Protein AF-A0A411PL36-F1 (afdb_monomer_lite)

Foldseek 3Di:
DDDPDFAWKEWAQDKDKDWDWDDDPNDTATFIFIWGDDPVGDGQDPGDQDPDVLLVVQLVQLVCCVVVQNADWGWDDRDQKIWIKGWDHADVVFATWIIIMIGGGGHHDDDDHIHHDHVVRSVVVSVSSVVND

Sequence (133 aa):
MSIVSIKSRSKIDQATFSFGSVEANTDTINGYSLYCAGSQSHYIDRFMPIKGDKLQRVIGNLETLEDTNFVGKVKFKCGFANVNFKFSGHFPEKGVQVKTYITGLLFYSSAVGHSYISKEQLEVLIAHLKDCV

Organism: NCBI:txid2520507

pLDDT: mean 72.11, std 16.27, range [32.91, 93.88]

Structure (mmCIF, N/CA/C/O backbone):
data_AF-A0A411PL36-F1
#
_entry.id   AF-A0A411PL36-F1
#
loop_
_atom_site.group_PDB
_atom_site.id
_atom_site.type_symbol
_atom_site.label_atom_id
_atom_site.label_alt_id
_atom_site.label_comp_id
_atom_site.label_asym_id
_atom_site.label_entity_id
_atom_site.label_seq_id
_atom_site.pdbx_PDB_ins_code
_atom_site.Cartn_x
_atom_site.Cartn_y
_atom_site.Cartn_z
_atom_site.occupancy
_atom_site.B_iso_or_equiv
_atom_site.auth_seq_id
_atom_site.auth_comp_id
_atom_site.auth_asym_id
_atom_site.auth_atom_id
_atom_site.pdbx_PDB_model_num
ATOM 1 N N . MET A 1 1 ? 33.163 13.736 16.764 1.00 37.25 1 MET A N 1
ATOM 2 C CA . MET A 1 1 ? 32.367 13.304 15.592 1.00 37.25 1 MET A CA 1
ATOM 3 C C . MET A 1 1 ? 30.962 13.001 16.075 1.00 37.25 1 MET A C 1
ATOM 5 O O . MET A 1 1 ? 30.840 12.227 17.015 1.00 37.25 1 MET A O 1
ATOM 9 N N . SER A 1 2 ? 29.922 13.605 15.499 1.00 37.34 2 SER A N 1
ATOM 10 C CA . SER A 1 2 ? 28.552 13.135 15.727 1.00 37.34 2 SER A CA 1
ATOM 11 C C . SER A 1 2 ? 28.288 11.931 14.825 1.00 37.34 2 SER A C 1
ATOM 13 O O . SER A 1 2 ? 28.637 11.940 13.645 1.00 37.34 2 SER A O 1
ATOM 15 N N . ILE A 1 3 ? 27.676 10.881 15.374 1.00 40.22 3 ILE A N 1
ATOM 16 C CA . ILE A 1 3 ? 27.157 9.787 14.553 1.00 40.22 3 ILE A CA 1
ATOM 17 C C . ILE A 1 3 ? 25.939 10.344 13.816 1.00 40.22 3 ILE A C 1
ATOM 19 O O . ILE A 1 3 ? 24.898 10.594 14.425 1.00 40.22 3 ILE A O 1
ATOM 23 N N . VAL A 1 4 ? 26.072 10.560 12.507 1.00 41.59 4 VAL A N 1
ATOM 24 C CA . VAL A 1 4 ? 24.930 10.887 11.651 1.00 41.59 4 VAL A CA 1
ATOM 25 C C . VAL A 1 4 ? 24.020 9.664 11.641 1.00 41.59 4 VAL A C 1
ATOM 27 O O . VAL A 1 4 ? 24.374 8.619 11.101 1.00 41.59 4 VAL A O 1
ATOM 30 N N . SER A 1 5 ? 22.866 9.783 12.300 1.00 44.34 5 SER A N 1
ATOM 31 C CA . SER A 1 5 ? 21.883 8.708 12.427 1.00 44.34 5 SER A CA 1
ATOM 32 C C . SER A 1 5 ? 21.443 8.228 11.042 1.00 44.34 5 SER A C 1
ATOM 34 O O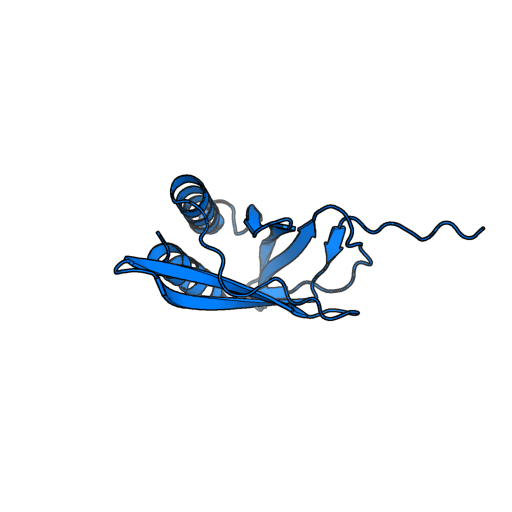 . SER A 1 5 ? 20.658 8.895 10.364 1.00 44.34 5 SER A O 1
ATOM 36 N N . ILE A 1 6 ? 21.950 7.064 10.616 1.00 44.59 6 ILE A N 1
ATOM 37 C CA . ILE A 1 6 ? 21.467 6.412 9.402 1.00 44.59 6 ILE A CA 1
ATOM 38 C C . ILE A 1 6 ? 20.079 5.864 9.689 1.00 44.59 6 ILE A C 1
ATOM 40 O O . ILE A 1 6 ? 19.845 5.054 10.587 1.00 44.59 6 ILE A O 1
ATOM 44 N N . LYS A 1 7 ? 19.151 6.356 8.888 1.00 51.81 7 LYS A N 1
ATOM 45 C CA . LYS A 1 7 ? 17.730 6.117 9.012 1.00 51.81 7 LYS A CA 1
ATOM 46 C C . LYS A 1 7 ? 17.339 4.753 8.332 1.00 51.81 7 LYS A C 1
ATOM 48 O O . LYS A 1 7 ? 18.112 4.265 7.514 1.00 51.81 7 LYS A O 1
ATOM 53 N N . SER A 1 8 ? 16.219 4.062 8.660 1.00 44.53 8 SER A N 1
ATOM 54 C CA . SER A 1 8 ? 15.904 2.682 8.139 1.00 44.53 8 SER A CA 1
ATOM 55 C C . SER A 1 8 ? 14.423 2.215 7.944 1.00 44.53 8 SER A C 1
ATOM 57 O O . SER A 1 8 ? 14.138 1.543 6.947 1.00 44.53 8 SER A O 1
ATOM 59 N N . ARG A 1 9 ? 13.447 2.569 8.811 1.00 54.66 9 ARG A N 1
ATOM 60 C CA . ARG A 1 9 ? 11.989 2.533 8.483 1.00 54.66 9 ARG A CA 1
ATOM 61 C C . ARG A 1 9 ? 11.277 3.891 8.601 1.00 54.66 9 ARG A C 1
ATOM 63 O O . ARG A 1 9 ? 11.058 4.303 9.728 1.00 54.66 9 ARG A O 1
ATOM 70 N N . SER A 1 10 ? 10.772 4.512 7.532 1.00 56.59 10 SER A N 1
ATOM 71 C CA . SER A 1 10 ? 9.908 5.709 7.635 1.00 56.59 10 SER A CA 1
ATOM 72 C C . SER A 1 10 ? 8.430 5.351 7.803 1.00 56.59 10 SER A C 1
ATOM 74 O O . SER A 1 10 ? 7.937 4.373 7.229 1.00 56.59 10 SER A O 1
ATOM 76 N N . LYS A 1 11 ? 7.715 6.170 8.580 1.00 60.88 11 LYS A N 1
ATOM 77 C CA . LYS A 1 11 ? 6.251 6.160 8.676 1.00 60.88 11 LYS A CA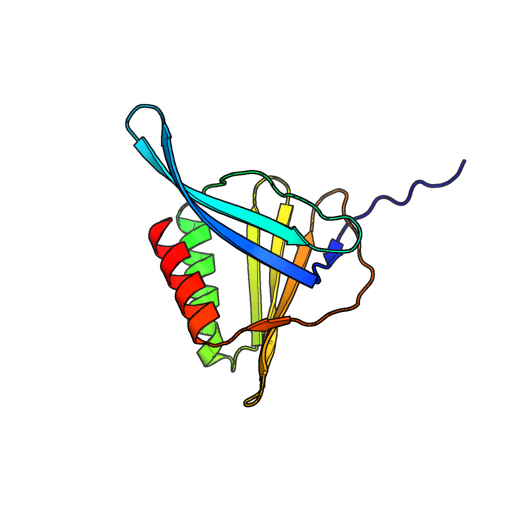 1
ATOM 78 C C . LYS A 1 11 ? 5.683 7.302 7.836 1.00 60.88 11 LYS A C 1
ATOM 80 O O . LYS A 1 11 ? 6.327 8.338 7.711 1.00 60.88 11 LYS A O 1
ATOM 85 N N . ILE A 1 12 ? 4.519 7.071 7.244 1.00 63.06 12 ILE A N 1
ATOM 86 C CA . ILE A 1 12 ? 3.877 7.974 6.292 1.00 63.06 12 ILE A CA 1
ATOM 87 C C . ILE A 1 12 ? 2.461 8.243 6.788 1.00 63.06 12 ILE A C 1
ATOM 89 O O . ILE A 1 12 ? 1.730 7.294 7.079 1.00 63.06 12 ILE A O 1
ATOM 93 N N . ASP A 1 13 ? 2.107 9.521 6.905 1.00 60.88 13 ASP A N 1
ATOM 94 C CA . ASP A 1 13 ? 0.796 9.958 7.397 1.00 60.88 13 ASP A CA 1
ATOM 95 C C . ASP A 1 13 ? -0.255 9.900 6.276 1.00 60.88 13 ASP A C 1
ATOM 97 O O . ASP A 1 13 ? -1.403 9.516 6.505 1.00 60.88 13 ASP A O 1
ATOM 101 N N . GLN A 1 14 ? 0.168 10.201 5.043 1.00 65.38 14 GLN A N 1
ATOM 102 C CA . GLN A 1 14 ? -0.643 10.081 3.834 1.00 65.38 14 GLN A CA 1
ATOM 103 C C . GLN A 1 14 ? 0.206 9.561 2.669 1.00 65.38 14 GLN A C 1
ATOM 105 O O . GLN A 1 14 ? 1.278 10.089 2.373 1.00 65.38 14 GLN A O 1
ATOM 110 N N . ALA A 1 15 ? -0.292 8.526 1.995 1.00 70.38 15 ALA A N 1
ATOM 111 C CA . ALA A 1 15 ? 0.319 7.942 0.809 1.00 70.38 15 ALA A CA 1
ATOM 112 C C . ALA A 1 15 ? -0.687 7.993 -0.346 1.00 70.38 15 ALA A C 1
ATOM 114 O O . ALA A 1 15 ? -1.785 7.454 -0.216 1.00 70.38 15 ALA A O 1
ATOM 115 N N . THR A 1 16 ? -0.311 8.622 -1.457 1.00 72.94 16 THR A N 1
ATOM 116 C CA . THR A 1 16 ? -1.142 8.745 -2.660 1.00 72.94 16 THR A CA 1
ATOM 117 C C . THR A 1 16 ? -0.531 7.911 -3.774 1.00 72.94 16 THR A C 1
ATOM 119 O O . THR A 1 16 ? 0.626 8.116 -4.145 1.00 72.94 16 THR A O 1
ATOM 122 N N . PHE A 1 17 ? -1.319 6.985 -4.313 1.00 72.62 17 PHE A N 1
ATOM 123 C CA . PHE A 1 17 ? -0.980 6.240 -5.521 1.00 72.62 17 PHE A CA 1
ATOM 124 C C . PHE A 1 17 ? -1.518 6.985 -6.736 1.00 72.62 17 PHE A C 1
ATOM 126 O O . PHE A 1 17 ? -2.604 7.564 -6.690 1.00 72.62 17 PHE A O 1
ATOM 133 N N . SER A 1 18 ? -0.758 6.986 -7.822 1.00 74.06 18 SER A N 1
ATOM 134 C CA . SER A 1 18 ? -1.206 7.534 -9.102 1.00 74.06 18 SER A CA 1
ATOM 135 C C . SER A 1 18 ? -0.768 6.597 -10.212 1.00 74.06 18 SER A C 1
ATOM 137 O O . SER A 1 18 ? 0.418 6.286 -10.318 1.00 74.06 18 SER A O 1
ATOM 139 N N . PHE A 1 19 ? -1.737 6.134 -10.993 1.00 74.38 19 PHE A N 1
ATOM 140 C CA . PHE A 1 19 ? -1.590 5.114 -12.026 1.00 74.38 19 PHE A CA 1
ATOM 141 C C . PHE A 1 19 ? -1.581 5.761 -13.411 1.00 74.38 19 PHE A C 1
ATOM 143 O O . PHE A 1 19 ? -2.061 6.884 -13.574 1.00 74.38 19 PHE A O 1
ATOM 150 N N . GLY A 1 20 ? -1.035 5.065 -14.401 1.00 74.44 20 GLY A N 1
ATOM 151 C CA . GLY A 1 20 ? -1.062 5.518 -15.786 1.00 74.44 20 GLY A CA 1
ATOM 152 C C . GLY A 1 20 ? -0.316 4.576 -16.721 1.00 74.44 20 GLY A C 1
ATOM 153 O O . GLY A 1 20 ? -0.009 3.436 -16.364 1.00 74.44 20 GLY A O 1
ATOM 154 N N . SER A 1 21 ? 0.029 5.110 -17.888 1.00 74.50 21 SER A N 1
ATOM 155 C CA . SER A 1 21 ? 0.724 4.408 -18.964 1.00 74.50 21 SER A CA 1
ATOM 156 C C . SER A 1 21 ? 1.835 5.295 -19.526 1.00 74.50 21 SER A C 1
ATOM 158 O O . SER A 1 21 ? 1.672 6.514 -19.609 1.00 74.50 21 SER A O 1
ATOM 160 N N . VAL A 1 22 ? 2.956 4.694 -19.922 1.00 74.69 22 VAL A N 1
ATOM 161 C CA . VAL A 1 22 ? 4.045 5.358 -20.652 1.00 74.69 22 VAL A CA 1
ATOM 162 C C . VAL A 1 22 ? 4.339 4.552 -21.911 1.00 74.69 22 VAL A C 1
ATOM 164 O O . VAL A 1 22 ? 4.597 3.352 -21.834 1.00 74.69 22 VAL A O 1
ATOM 167 N N . GLU A 1 23 ? 4.318 5.214 -23.063 1.00 77.06 23 GLU A N 1
ATOM 168 C CA . GLU A 1 23 ? 4.737 4.623 -24.334 1.00 77.06 23 GLU A CA 1
ATOM 169 C C . GLU A 1 23 ? 6.267 4.564 -24.401 1.00 77.06 23 GLU A C 1
ATOM 171 O O . GLU A 1 23 ? 6.953 5.579 -24.246 1.00 77.06 23 GLU A O 1
ATOM 176 N N . ALA A 1 24 ? 6.814 3.374 -24.642 1.00 67.56 24 ALA A N 1
ATOM 177 C CA . ALA A 1 24 ? 8.243 3.152 -24.798 1.00 67.56 24 ALA A CA 1
ATOM 178 C C . ALA A 1 24 ? 8.493 2.209 -25.981 1.00 67.56 24 ALA A C 1
ATOM 180 O O . ALA A 1 24 ? 8.230 1.015 -25.899 1.00 67.56 24 ALA A O 1
ATOM 181 N N . ASN A 1 25 ? 9.038 2.743 -27.080 1.00 57.09 25 ASN A N 1
ATOM 182 C CA . ASN A 1 25 ? 9.489 1.969 -28.246 1.00 57.09 25 ASN A CA 1
ATOM 183 C C . ASN A 1 25 ? 8.462 0.925 -28.747 1.00 57.09 25 ASN A C 1
ATOM 185 O O . ASN A 1 25 ? 8.803 -0.238 -28.934 1.00 57.09 25 ASN A O 1
ATOM 189 N N . THR A 1 26 ? 7.224 1.366 -28.997 1.00 69.88 26 THR A N 1
ATOM 190 C CA . THR A 1 26 ? 6.030 0.582 -29.408 1.00 69.88 26 THR A CA 1
ATOM 191 C C . THR A 1 26 ? 5.297 -0.217 -28.325 1.00 69.88 26 THR A C 1
ATOM 193 O O . THR A 1 26 ? 4.158 -0.603 -28.571 1.00 69.88 26 THR A O 1
ATOM 196 N N . ASP A 1 27 ? 5.851 -0.358 -27.117 1.00 66.19 27 ASP A N 1
ATOM 197 C CA . ASP A 1 27 ? 5.148 -0.973 -25.985 1.00 66.19 27 ASP A CA 1
ATOM 198 C C . ASP A 1 27 ? 4.474 0.078 -25.083 1.00 66.19 27 ASP A C 1
ATOM 200 O O . ASP A 1 27 ? 5.083 1.082 -24.696 1.00 66.19 27 ASP A O 1
ATOM 204 N N . THR A 1 28 ? 3.229 -0.182 -24.678 1.00 69.81 28 THR A N 1
ATOM 205 C CA . THR A 1 28 ? 2.558 0.559 -23.599 1.00 69.81 28 THR A CA 1
ATOM 206 C C . THR A 1 28 ? 2.920 -0.073 -22.261 1.00 69.81 28 THR A C 1
ATOM 208 O O . THR A 1 28 ? 2.456 -1.163 -21.933 1.00 69.81 28 THR A O 1
ATOM 211 N N . ILE A 1 29 ? 3.735 0.612 -21.460 1.00 73.50 29 ILE A N 1
ATOM 212 C CA . ILE A 1 29 ? 4.089 0.161 -20.112 1.00 73.50 29 ILE A CA 1
ATOM 213 C C . ILE A 1 29 ? 3.092 0.773 -19.130 1.00 73.50 29 ILE A C 1
ATOM 215 O O . ILE A 1 29 ? 3.078 1.991 -18.954 1.00 73.50 29 ILE A O 1
ATOM 219 N N . ASN A 1 30 ? 2.290 -0.055 -18.461 1.00 71.88 30 ASN A N 1
ATOM 220 C CA . ASN A 1 30 ? 1.432 0.379 -17.355 1.00 71.88 30 ASN A CA 1
ATOM 221 C C . ASN A 1 30 ? 2.201 0.369 -16.025 1.00 71.88 30 ASN A C 1
ATOM 223 O O . ASN A 1 30 ? 3.163 -0.381 -15.831 1.00 71.88 30 ASN A O 1
ATOM 227 N N . GLY A 1 31 ? 1.799 1.230 -15.093 1.00 74.44 31 GLY A N 1
ATOM 228 C CA . GLY A 1 31 ? 2.525 1.398 -13.841 1.00 74.44 31 GLY A CA 1
ATOM 229 C C . GLY A 1 31 ? 1.927 2.445 -12.913 1.00 74.44 31 GLY A C 1
ATOM 230 O O . GLY A 1 31 ? 0.914 3.083 -13.199 1.00 74.44 31 GLY A O 1
ATOM 231 N N . TYR A 1 32 ? 2.584 2.626 -11.769 1.00 73.06 32 TYR A N 1
ATOM 232 C CA . TYR A 1 32 ? 2.168 3.568 -10.735 1.00 73.06 32 TYR A CA 1
ATOM 233 C C . TYR A 1 32 ? 3.350 4.387 -10.212 1.00 73.06 32 TYR A C 1
ATOM 235 O O . TYR A 1 32 ? 4.514 3.988 -10.286 1.00 73.06 32 TYR A O 1
ATOM 243 N N . SER A 1 33 ? 3.027 5.537 -9.636 1.00 70.69 33 SER A N 1
ATOM 244 C CA . SER A 1 33 ? 3.905 6.347 -8.794 1.00 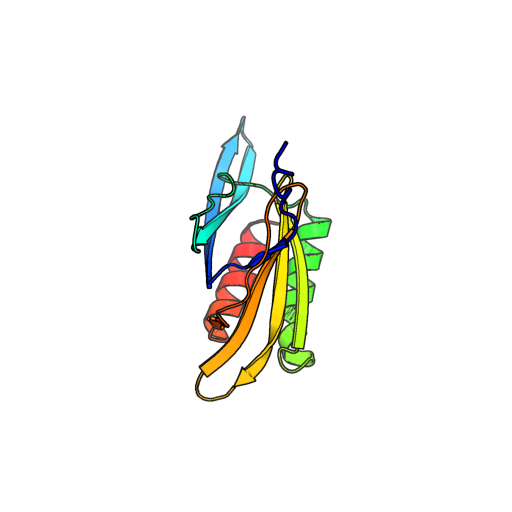70.69 33 SER A CA 1
ATOM 245 C C . SER A 1 33 ? 3.322 6.434 -7.383 1.00 70.69 33 SER A C 1
ATOM 247 O O . SER A 1 33 ? 2.124 6.206 -7.180 1.00 70.69 33 SER A O 1
ATOM 249 N N . LEU A 1 34 ? 4.176 6.728 -6.401 1.00 69.75 34 LEU A N 1
ATOM 250 C CA . LEU A 1 34 ? 3.793 6.775 -4.993 1.00 69.75 34 LEU A CA 1
ATOM 251 C C . LEU A 1 34 ? 4.317 8.045 -4.321 1.00 69.75 34 LEU A C 1
ATOM 253 O O . LEU A 1 34 ? 5.493 8.152 -3.965 1.00 69.75 34 LEU A O 1
ATOM 257 N N . TYR A 1 35 ? 3.410 8.985 -4.072 1.00 70.69 35 TYR A N 1
ATOM 258 C CA . TYR A 1 35 ? 3.693 10.171 -3.277 1.00 70.69 35 TYR A CA 1
ATOM 259 C C . TYR A 1 35 ? 3.475 9.892 -1.786 1.00 70.69 35 TYR A C 1
ATOM 261 O O . TYR A 1 35 ? 2.431 9.369 -1.399 1.00 70.69 35 TYR A O 1
ATOM 269 N N . CYS A 1 36 ? 4.446 10.241 -0.937 1.00 65.94 36 CYS A N 1
ATOM 270 C CA . CYS A 1 36 ? 4.391 9.997 0.505 1.00 65.94 36 CYS A CA 1
ATOM 271 C C . CYS A 1 36 ? 4.586 11.293 1.305 1.00 65.94 36 CYS A C 1
ATOM 273 O O . CYS A 1 36 ? 5.709 11.777 1.476 1.00 65.94 36 CYS A O 1
ATOM 275 N N . ALA A 1 37 ? 3.491 11.823 1.849 1.00 60.50 37 ALA A N 1
ATOM 276 C CA . ALA A 1 37 ? 3.508 12.988 2.724 1.00 60.50 37 ALA A CA 1
ATOM 277 C C . ALA A 1 37 ? 3.792 12.600 4.190 1.00 60.50 37 ALA A C 1
ATOM 279 O O . ALA A 1 37 ? 3.338 11.573 4.705 1.00 60.50 37 ALA A O 1
ATOM 280 N N . GLY A 1 38 ? 4.576 13.445 4.855 1.00 58.00 38 GLY A N 1
ATOM 281 C CA . GLY A 1 38 ? 5.057 13.285 6.228 1.00 58.00 38 GLY A CA 1
ATOM 282 C C . GLY A 1 38 ? 6.105 14.358 6.540 1.00 58.00 38 GLY A C 1
ATOM 283 O O . GLY A 1 38 ? 6.367 15.224 5.708 1.00 58.00 38 GLY A O 1
ATOM 284 N N . SER A 1 39 ? 6.757 14.295 7.703 1.00 45.12 39 SER A N 1
ATOM 285 C CA . SER A 1 39 ? 7.599 15.389 8.238 1.00 45.12 39 SER A CA 1
ATOM 286 C C . SER A 1 39 ? 8.826 15.816 7.408 1.00 45.12 39 SER A C 1
ATOM 288 O O . SER A 1 39 ? 9.474 16.796 7.769 1.00 45.12 39 SER A O 1
ATOM 290 N N . GLN A 1 40 ? 9.157 15.116 6.316 1.00 52.88 40 GLN A N 1
ATOM 291 C CA . GLN A 1 40 ? 10.188 15.510 5.340 1.00 52.88 40 GLN A CA 1
ATOM 292 C C . GLN A 1 40 ? 9.756 15.283 3.867 1.00 52.88 40 GLN A C 1
ATOM 294 O O . GLN A 1 40 ? 10.623 15.237 3.002 1.00 52.88 40 GLN A O 1
ATOM 299 N N . SER A 1 41 ? 8.448 15.112 3.594 1.00 52.19 41 SER A N 1
ATOM 300 C CA . SER A 1 41 ? 7.811 14.926 2.266 1.00 52.19 41 SER A CA 1
ATOM 301 C C . SER A 1 41 ? 8.666 14.205 1.212 1.00 52.19 41 SER A C 1
ATOM 303 O O . SER A 1 41 ? 9.294 14.829 0.357 1.00 52.19 41 SER A O 1
ATOM 305 N N . HIS A 1 42 ? 8.672 12.870 1.246 1.00 55.38 42 HIS A N 1
ATOM 306 C CA . HIS A 1 42 ? 9.483 12.073 0.328 1.00 55.38 42 HIS A CA 1
ATOM 307 C C . HIS A 1 42 ? 8.697 11.674 -0.923 1.00 55.38 42 HIS A C 1
ATOM 309 O O . HIS A 1 42 ? 7.742 10.898 -0.867 1.00 55.38 42 HIS A O 1
ATOM 315 N N . TYR A 1 43 ? 9.160 12.158 -2.071 1.00 56.16 43 TYR A N 1
ATOM 316 C CA . TYR A 1 43 ? 8.740 11.665 -3.375 1.00 56.16 43 TYR A CA 1
ATOM 317 C C . TYR A 1 43 ? 9.511 10.376 -3.703 1.00 56.16 43 TYR A C 1
ATOM 319 O O . TYR A 1 43 ? 10.743 10.381 -3.674 1.00 56.16 43 TYR A O 1
ATOM 327 N N . ILE A 1 44 ? 8.811 9.275 -3.992 1.00 57.28 44 ILE A N 1
ATOM 328 C CA . ILE A 1 44 ? 9.416 8.056 -4.549 1.00 57.28 44 ILE A CA 1
ATOM 329 C C . ILE A 1 44 ? 8.997 7.964 -6.011 1.00 57.28 44 ILE A C 1
ATOM 331 O O . ILE A 1 44 ? 7.857 8.271 -6.350 1.00 57.28 44 ILE A O 1
ATOM 335 N N . ASP A 1 45 ? 9.969 7.639 -6.861 1.00 52.75 45 ASP A N 1
ATOM 336 C CA . ASP A 1 45 ? 10.013 8.199 -8.206 1.00 52.75 45 ASP A CA 1
ATOM 337 C C . ASP A 1 45 ? 8.884 7.762 -9.155 1.00 52.75 45 ASP A C 1
ATOM 339 O O . ASP A 1 45 ? 8.181 6.767 -8.953 1.00 52.75 45 ASP A O 1
ATOM 343 N N . ARG A 1 46 ? 8.726 8.568 -10.204 1.00 52.38 46 ARG A N 1
ATOM 344 C CA . ARG A 1 46 ? 7.700 8.488 -11.238 1.00 52.38 46 ARG A CA 1
ATOM 345 C C . ARG A 1 46 ? 7.754 7.126 -11.920 1.00 52.38 46 ARG A C 1
ATOM 347 O O . ARG A 1 46 ? 8.712 6.823 -12.619 1.00 52.38 46 ARG A O 1
ATOM 354 N N . PHE A 1 47 ? 6.656 6.386 -11.796 1.00 56.72 47 PHE A N 1
ATOM 355 C CA . PHE A 1 47 ? 6.277 5.319 -12.714 1.00 56.72 47 PHE A CA 1
ATOM 356 C C . PHE A 1 47 ? 7.162 4.057 -12.678 1.00 56.72 47 PHE A C 1
ATOM 358 O O . PHE A 1 47 ? 8.072 3.869 -13.484 1.00 56.72 47 PHE A O 1
ATOM 365 N N . MET A 1 48 ? 6.863 3.146 -11.746 1.00 62.62 48 MET A N 1
ATOM 366 C CA . MET A 1 48 ? 7.564 1.864 -11.613 1.00 62.62 48 MET A CA 1
ATOM 367 C C . MET A 1 48 ? 6.635 0.672 -11.901 1.00 62.62 48 MET A C 1
ATOM 369 O O . MET A 1 48 ? 5.725 0.423 -11.107 1.00 62.62 48 MET A O 1
ATOM 373 N N . PRO A 1 49 ? 6.876 -0.137 -12.951 1.00 63.50 49 PRO A N 1
ATOM 374 C CA . PRO A 1 49 ? 6.146 -1.388 -13.136 1.00 63.50 49 PRO A CA 1
ATOM 375 C C . PRO A 1 49 ? 6.567 -2.414 -12.068 1.00 63.50 49 PRO A C 1
ATOM 377 O O . PRO A 1 49 ? 7.749 -2.754 -11.930 1.00 63.50 49 PRO A O 1
ATOM 380 N N . ILE A 1 50 ? 5.607 -2.951 -11.303 1.00 63.72 50 ILE A N 1
ATOM 381 C CA . ILE A 1 50 ? 5.845 -4.184 -10.536 1.00 63.72 50 ILE A CA 1
ATOM 382 C C . ILE A 1 50 ? 5.753 -5.346 -11.525 1.00 63.72 50 ILE A C 1
ATOM 384 O O . ILE A 1 50 ? 4.729 -5.533 -12.164 1.00 63.72 50 ILE A O 1
ATOM 388 N N . LYS A 1 51 ? 6.807 -6.164 -11.615 1.00 65.88 51 LYS A N 1
ATOM 389 C CA . LYS A 1 51 ? 6.816 -7.368 -12.466 1.00 65.88 51 LYS A CA 1
ATOM 390 C C . LYS A 1 51 ? 5.636 -8.301 -12.136 1.00 65.88 51 LYS A C 1
ATOM 392 O O . LYS A 1 51 ? 5.466 -8.620 -10.957 1.00 65.88 51 LYS A O 1
ATOM 397 N N . GLY A 1 52 ? 4.925 -8.776 -13.167 1.00 66.31 52 GLY A N 1
ATOM 398 C CA . GLY A 1 52 ? 3.674 -9.558 -13.120 1.00 66.31 52 GLY A CA 1
ATOM 399 C C . GLY A 1 52 ? 3.452 -10.412 -11.867 1.00 66.31 52 GLY A C 1
ATOM 400 O O . GLY A 1 52 ? 2.609 -10.066 -11.043 1.00 66.31 52 GLY A O 1
ATOM 401 N N . ASP A 1 53 ? 4.251 -11.461 -11.646 1.00 72.00 53 ASP A N 1
ATOM 402 C CA . ASP A 1 53 ? 4.094 -12.395 -10.509 1.00 72.00 53 ASP A CA 1
ATOM 403 C C . ASP A 1 53 ? 4.039 -11.700 -9.135 1.00 72.00 53 ASP A C 1
ATOM 405 O O . ASP A 1 53 ? 3.365 -12.141 -8.200 1.00 72.00 53 ASP A O 1
ATOM 409 N N . LYS A 1 54 ? 4.782 -10.595 -8.980 1.00 74.75 54 LYS A N 1
ATOM 410 C CA . LYS A 1 54 ? 4.810 -9.814 -7.737 1.00 74.75 54 LYS A CA 1
ATOM 411 C C . LYS A 1 54 ? 3.592 -8.909 -7.619 1.00 74.75 54 LYS A C 1
ATOM 413 O O . LYS A 1 54 ? 3.162 -8.671 -6.495 1.00 74.75 54 LYS A O 1
ATOM 418 N N . LEU A 1 55 ? 3.052 -8.423 -8.734 1.00 79.00 55 LEU A N 1
ATOM 419 C CA . LEU A 1 55 ? 1.850 -7.596 -8.768 1.00 79.00 55 LEU A CA 1
ATOM 420 C C . LEU A 1 55 ? 0.607 -8.448 -8.506 1.00 79.00 55 LEU A C 1
ATOM 422 O O . LEU A 1 55 ? -0.146 -8.138 -7.588 1.00 79.00 55 LEU A O 1
ATOM 426 N N . GLN A 1 56 ? 0.472 -9.587 -9.189 1.00 83.56 56 GLN A N 1
ATOM 427 C CA . GLN A 1 56 ? -0.589 -10.568 -8.941 1.00 83.56 56 GLN A CA 1
ATOM 428 C C . GLN A 1 56 ? -0.611 -11.019 -7.474 1.00 83.56 56 GLN A C 1
ATOM 430 O O . GLN A 1 56 ? -1.663 -11.031 -6.839 1.00 83.56 56 GLN A O 1
ATOM 435 N N . ARG A 1 57 ? 0.560 -11.291 -6.876 1.00 86.56 57 ARG A N 1
ATOM 436 C CA . ARG A 1 57 ? 0.643 -11.603 -5.441 1.00 86.56 57 ARG A CA 1
ATOM 437 C C . ARG A 1 57 ? 0.199 -10.436 -4.550 1.00 86.56 57 ARG A C 1
ATOM 439 O O . ARG A 1 57 ? -0.356 -10.674 -3.483 1.00 86.56 57 ARG A O 1
ATOM 446 N N . VAL A 1 58 ? 0.469 -9.185 -4.921 1.00 86.12 58 VAL A N 1
ATOM 447 C CA . VAL A 1 58 ? 0.020 -8.005 -4.156 1.00 86.12 58 VAL A CA 1
ATOM 448 C C . VAL A 1 58 ? -1.494 -7.851 -4.234 1.00 86.12 58 VAL A C 1
ATOM 450 O O . VAL A 1 58 ? -2.109 -7.675 -3.187 1.00 86.12 58 VAL A O 1
ATOM 453 N N . ILE A 1 59 ? -2.065 -7.988 -5.432 1.00 87.81 59 ILE A N 1
ATOM 454 C CA . ILE A 1 59 ? -3.509 -7.971 -5.694 1.00 87.81 59 ILE A CA 1
ATOM 455 C C . ILE A 1 59 ? -4.203 -9.052 -4.860 1.00 87.81 59 ILE A C 1
ATOM 457 O O . ILE A 1 59 ? -5.019 -8.710 -4.010 1.00 87.81 59 ILE A O 1
ATOM 461 N N . GLY A 1 60 ? -3.783 -10.317 -4.974 1.00 90.56 60 GLY A N 1
ATOM 462 C CA . GLY A 1 60 ? -4.390 -11.417 -4.216 1.00 90.56 60 GLY A CA 1
ATOM 463 C C . GLY A 1 60 ? -4.321 -11.224 -2.696 1.00 90.56 60 GLY A C 1
ATOM 464 O O . GLY A 1 60 ? -5.301 -11.466 -2.002 1.00 90.56 60 GLY A O 1
ATOM 465 N N . ASN A 1 61 ? -3.207 -10.702 -2.159 1.00 91.25 61 ASN A N 1
ATOM 466 C CA . ASN A 1 61 ? -3.126 -10.388 -0.723 1.00 91.25 61 ASN A CA 1
ATOM 467 C C . ASN A 1 61 ? -4.079 -9.253 -0.293 1.00 91.25 61 ASN A C 1
ATOM 469 O O . ASN A 1 61 ? -4.424 -9.193 0.886 1.00 91.25 61 ASN A O 1
ATOM 473 N N . LEU A 1 62 ? -4.419 -8.314 -1.187 1.00 90.88 62 LEU A N 1
ATOM 474 C CA . LEU A 1 62 ? -5.374 -7.231 -0.915 1.00 90.88 62 LEU A CA 1
ATOM 475 C C . LEU A 1 62 ? -6.817 -7.747 -0.988 1.00 90.88 62 LEU A C 1
ATOM 477 O O . LEU A 1 62 ? -7.616 -7.392 -0.129 1.00 90.88 62 LEU A O 1
ATOM 481 N N . GLU A 1 63 ? -7.125 -8.610 -1.958 1.00 92.50 63 GLU A N 1
ATOM 482 C CA . GLU A 1 63 ? -8.443 -9.243 -2.117 1.00 92.50 63 GLU A CA 1
ATOM 483 C C . GLU A 1 63 ? -8.806 -10.109 -0.900 1.00 92.50 63 GLU A C 1
ATOM 485 O O . GLU A 1 63 ? -9.897 -9.973 -0.355 1.00 92.50 63 GLU A O 1
ATOM 490 N N . THR A 1 64 ? -7.861 -10.898 -0.372 1.00 93.88 64 THR A N 1
ATOM 491 C CA . THR A 1 64 ? -8.077 -11.729 0.833 1.00 93.88 64 THR A CA 1
ATOM 492 C C . THR A 1 64 ? -8.175 -10.944 2.153 1.00 93.88 64 THR A C 1
ATOM 494 O O . THR A 1 64 ? -8.229 -11.549 3.223 1.00 93.88 64 THR A O 1
ATOM 497 N N . LEU A 1 65 ? -8.128 -9.602 2.144 1.00 92.00 65 LEU A N 1
ATOM 498 C CA . LEU A 1 65 ? -8.211 -8.826 3.391 1.00 92.00 65 LEU A CA 1
ATOM 499 C C . LEU A 1 65 ? -9.592 -8.896 4.038 1.00 92.00 65 LEU A C 1
ATOM 501 O O . LEU A 1 65 ? -9.670 -8.805 5.260 1.00 92.00 65 LEU A O 1
ATOM 505 N N . GLU A 1 66 ? -10.668 -9.041 3.267 1.00 89.62 66 GLU A N 1
ATOM 506 C CA . GLU A 1 66 ? -12.011 -9.137 3.846 1.00 89.62 66 GLU A CA 1
ATOM 507 C C . GLU A 1 66 ? -12.183 -10.437 4.649 1.00 89.62 66 GLU A C 1
ATOM 509 O O . GLU A 1 66 ? -12.646 -10.387 5.792 1.00 89.62 66 GLU A O 1
ATOM 514 N N . ASP A 1 67 ? -11.666 -11.559 4.132 1.00 91.88 67 ASP A N 1
ATOM 515 C CA . ASP A 1 67 ? -11.638 -12.869 4.805 1.00 91.88 67 ASP A CA 1
ATOM 516 C C . ASP A 1 67 ? -10.952 -12.821 6.183 1.00 91.88 67 ASP A C 1
ATOM 518 O O . ASP A 1 67 ? -11.274 -13.599 7.084 1.00 91.88 67 ASP A O 1
ATOM 522 N N . THR A 1 68 ? -10.004 -11.896 6.373 1.00 91.12 68 THR A N 1
ATOM 523 C CA . THR A 1 68 ? -9.273 -11.704 7.636 1.00 91.12 68 THR A CA 1
ATOM 524 C C . THR A 1 68 ? -9.795 -10.536 8.479 1.00 91.12 68 THR A C 1
ATOM 526 O O . THR A 1 68 ? -9.087 -10.057 9.371 1.00 91.12 68 THR A O 1
ATOM 529 N N . ASN A 1 69 ? -11.018 -10.050 8.218 1.00 90.94 69 ASN A N 1
ATOM 530 C CA . ASN A 1 69 ? -11.606 -8.860 8.851 1.00 90.94 69 ASN A CA 1
ATOM 531 C C . ASN A 1 69 ? -10.673 -7.631 8.775 1.00 90.94 69 ASN A C 1
ATOM 533 O O . ASN A 1 69 ? -10.487 -6.875 9.732 1.00 90.94 69 ASN A O 1
ATOM 537 N N . PHE A 1 70 ? -10.034 -7.460 7.620 1.00 91.50 70 PHE A N 1
ATOM 538 C CA . PHE A 1 70 ? -9.063 -6.414 7.311 1.00 91.50 70 PHE A CA 1
ATOM 539 C C . PHE A 1 70 ? -7.864 -6.382 8.276 1.00 91.50 70 PHE A C 1
ATOM 541 O O . PHE A 1 70 ? -7.325 -5.321 8.612 1.00 91.50 70 PHE A O 1
ATOM 548 N N . VAL A 1 71 ? -7.410 -7.559 8.720 1.00 92.44 71 VAL A N 1
ATOM 549 C CA . VAL A 1 71 ? -6.178 -7.737 9.501 1.00 92.44 71 VAL A CA 1
ATOM 550 C C . VAL A 1 71 ? -5.132 -8.420 8.628 1.00 92.44 71 VAL A C 1
ATOM 552 O O . VAL A 1 71 ? -5.249 -9.591 8.278 1.00 92.44 71 VAL A O 1
ATOM 555 N N . GLY A 1 72 ? -4.068 -7.701 8.272 1.00 91.75 72 GLY A N 1
ATOM 556 C CA . GLY A 1 72 ? -3.084 -8.243 7.338 1.00 91.75 72 GLY A CA 1
ATOM 557 C C . GLY A 1 72 ? -1.897 -7.330 7.076 1.00 91.75 72 GLY A C 1
ATOM 558 O O . GLY A 1 72 ? -1.834 -6.184 7.536 1.00 91.75 72 GLY A O 1
ATOM 559 N N . LYS A 1 73 ? -0.920 -7.844 6.324 1.00 90.44 73 LYS A N 1
ATOM 560 C CA . LYS A 1 73 ? 0.241 -7.061 5.898 1.00 90.44 73 LYS A CA 1
ATOM 561 C C . LYS A 1 73 ? 0.620 -7.337 4.447 1.00 90.44 73 LYS A C 1
ATOM 563 O O . LYS A 1 73 ? 1.244 -8.353 4.151 1.00 90.44 73 LYS A O 1
ATOM 568 N N . VAL A 1 74 ? 0.360 -6.364 3.582 1.00 88.19 74 VAL A N 1
ATOM 569 C CA . VAL A 1 74 ? 0.753 -6.390 2.168 1.00 88.19 74 VAL A CA 1
ATOM 570 C C . VAL A 1 74 ? 2.110 -5.700 2.012 1.00 88.19 74 VAL A C 1
ATOM 572 O O . VAL A 1 74 ? 2.376 -4.673 2.643 1.00 88.19 74 VAL A O 1
ATOM 575 N N . LYS A 1 75 ? 3.010 -6.281 1.212 1.00 84.94 75 LYS A N 1
ATOM 576 C CA . LYS A 1 75 ? 4.356 -5.743 0.962 1.00 84.94 75 LYS A CA 1
ATOM 577 C C . LYS A 1 75 ? 4.715 -5.836 -0.513 1.00 84.94 75 LYS A C 1
ATOM 579 O O . LYS A 1 75 ? 4.525 -6.890 -1.112 1.00 84.94 75 LYS A O 1
ATOM 584 N N . PHE A 1 76 ? 5.348 -4.797 -1.044 1.00 78.81 76 PHE A N 1
ATOM 585 C CA . PHE A 1 76 ? 5.928 -4.809 -2.386 1.00 78.81 76 PHE A CA 1
ATOM 586 C C . PHE A 1 76 ? 7.161 -3.916 -2.482 1.00 78.81 76 PHE A C 1
ATOM 588 O O . PHE A 1 76 ? 7.409 -3.068 -1.625 1.00 78.81 76 PHE A O 1
ATOM 595 N N . LYS A 1 77 ? 7.966 -4.144 -3.519 1.00 74.94 77 LYS A N 1
ATOM 596 C CA . LYS A 1 77 ? 9.203 -3.408 -3.779 1.00 74.94 77 LYS A CA 1
ATOM 597 C C . LYS A 1 77 ? 8.958 -2.385 -4.887 1.00 74.94 77 LYS A C 1
ATOM 599 O O . LYS A 1 77 ? 8.590 -2.770 -5.992 1.00 74.94 77 LYS A O 1
ATOM 604 N N . CYS A 1 78 ? 9.198 -1.116 -4.577 1.00 68.12 78 CYS A N 1
ATOM 605 C CA . CYS A 1 78 ? 9.143 0.022 -5.488 1.00 68.12 78 CYS A CA 1
ATOM 606 C C . CYS A 1 78 ? 10.580 0.547 -5.635 1.00 68.12 78 CYS A C 1
ATOM 608 O O . CYS A 1 78 ? 11.091 1.255 -4.763 1.00 68.12 78 CYS A O 1
ATOM 610 N N . GLY A 1 79 ? 11.289 0.096 -6.673 1.00 69.50 79 GLY A N 1
ATOM 611 C CA . GLY A 1 79 ? 12.699 0.439 -6.883 1.00 69.50 79 GLY A CA 1
ATOM 612 C C . GLY A 1 79 ? 13.591 -0.041 -5.736 1.00 69.50 79 GLY A C 1
ATOM 613 O O . GLY A 1 79 ? 13.640 -1.234 -5.441 1.00 69.50 79 GLY A O 1
ATOM 614 N N . PHE A 1 80 ? 14.299 0.876 -5.076 1.00 66.12 80 PHE A N 1
ATOM 615 C CA . PHE A 1 80 ? 15.139 0.572 -3.906 1.00 66.12 80 PHE A CA 1
ATOM 616 C C . PHE A 1 80 ? 14.365 0.541 -2.574 1.00 66.12 80 PHE A C 1
ATOM 618 O O . PHE A 1 80 ? 14.897 0.082 -1.561 1.00 66.12 80 PHE A O 1
ATOM 625 N N . ALA A 1 81 ? 13.104 0.976 -2.573 1.00 68.25 81 ALA A N 1
ATOM 626 C CA . ALA A 1 81 ? 12.237 1.018 -1.404 1.00 68.25 81 ALA A CA 1
ATOM 627 C C . ALA A 1 81 ? 11.304 -0.204 -1.338 1.00 68.25 81 ALA A C 1
ATOM 629 O O . ALA A 1 81 ? 10.914 -0.775 -2.356 1.00 68.25 81 ALA A O 1
ATOM 630 N N . ASN A 1 82 ? 10.892 -0.595 -0.131 1.00 74.94 82 ASN A N 1
ATOM 631 C CA . ASN A 1 82 ? 9.808 -1.558 0.070 1.00 74.94 82 ASN A CA 1
ATOM 632 C C . ASN A 1 82 ? 8.637 -0.862 0.761 1.00 74.94 82 ASN A C 1
ATOM 634 O O . ASN A 1 82 ? 8.779 -0.388 1.893 1.00 74.94 82 ASN A O 1
ATOM 638 N N . VAL A 1 83 ? 7.486 -0.847 0.098 1.00 76.81 83 VAL A N 1
ATOM 639 C CA . VAL A 1 83 ? 6.219 -0.350 0.629 1.00 76.81 83 VAL A CA 1
ATOM 640 C C . VAL A 1 83 ? 5.557 -1.469 1.422 1.00 76.81 83 VAL A C 1
ATOM 642 O O . VAL A 1 83 ? 5.545 -2.631 1.015 1.00 76.81 83 VAL A O 1
ATOM 645 N N . ASN A 1 84 ? 5.055 -1.132 2.604 1.00 82.44 84 ASN A N 1
ATOM 646 C CA . ASN A 1 84 ? 4.398 -2.051 3.520 1.00 82.44 84 ASN A CA 1
ATOM 647 C C . ASN A 1 84 ? 3.078 -1.419 3.975 1.00 82.44 84 ASN A C 1
ATOM 649 O O . ASN A 1 84 ? 3.111 -0.453 4.739 1.00 82.44 84 ASN A O 1
ATOM 653 N N . PHE A 1 85 ? 1.942 -2.005 3.615 1.00 84.81 85 PHE A N 1
ATOM 654 C CA . PHE A 1 85 ? 0.665 -1.695 4.254 1.00 84.81 85 PHE A CA 1
ATOM 655 C C . PHE A 1 85 ? 0.435 -2.655 5.416 1.00 84.81 85 PHE A C 1
ATOM 657 O O . PHE A 1 85 ? 0.564 -3.867 5.248 1.00 84.81 85 PHE A O 1
ATOM 664 N N . LYS A 1 86 ? 0.096 -2.135 6.596 1.00 88.75 86 LYS A N 1
ATOM 665 C CA . LYS A 1 86 ? -0.436 -2.921 7.714 1.00 88.75 86 LYS A CA 1
ATOM 666 C C . LYS A 1 86 ? -1.893 -2.531 7.932 1.00 88.75 86 LYS A C 1
ATOM 668 O O . LYS A 1 86 ? -2.156 -1.424 8.397 1.00 88.75 86 LYS A O 1
ATOM 673 N N . PHE A 1 87 ? -2.792 -3.463 7.664 1.00 90.81 87 PHE A N 1
ATOM 674 C CA . PHE A 1 87 ? -4.212 -3.354 7.967 1.00 90.81 87 PHE A CA 1
ATOM 675 C C . PHE A 1 87 ? -4.451 -3.891 9.385 1.00 90.81 87 PHE A C 1
ATOM 677 O O . PHE A 1 87 ? -3.816 -4.867 9.798 1.00 90.81 87 PHE A O 1
ATOM 684 N N . SER A 1 88 ? -5.254 -3.177 10.173 1.00 91.38 88 SER A N 1
ATOM 685 C CA . SER A 1 88 ? -5.403 -3.401 11.623 1.00 91.38 88 SER A CA 1
ATOM 686 C C . SER A 1 88 ? -6.868 -3.543 12.061 1.00 91.38 88 SER A C 1
ATOM 688 O O . SER A 1 88 ? -7.175 -3.273 13.219 1.00 91.38 88 SER A O 1
ATOM 690 N N . GLY A 1 89 ? -7.748 -3.958 11.147 1.00 92.19 89 GLY A N 1
ATOM 691 C CA . GLY A 1 89 ? -9.181 -4.135 11.379 1.00 92.19 89 GLY A CA 1
ATOM 692 C C . GLY A 1 89 ? -10.057 -3.060 10.729 1.00 92.19 89 GLY A C 1
ATOM 693 O O . GLY A 1 89 ? -9.601 -1.954 10.416 1.00 92.19 89 GLY A O 1
ATOM 694 N N . HIS A 1 90 ? -11.333 -3.399 10.549 1.00 91.81 90 HIS A N 1
ATOM 695 C CA . HIS A 1 90 ? -12.390 -2.496 10.098 1.00 91.81 90 HIS A CA 1
ATOM 696 C C . HIS A 1 90 ? -13.180 -1.913 11.280 1.00 91.81 90 HIS A C 1
ATOM 698 O O . HIS A 1 90 ? -13.546 -2.627 12.213 1.00 91.81 90 HIS A O 1
ATOM 704 N N . PHE A 1 91 ? -13.461 -0.611 11.227 1.00 89.75 91 PHE A N 1
ATOM 705 C CA . PHE A 1 91 ? -14.209 0.136 12.238 1.00 89.75 91 PHE A CA 1
ATOM 706 C C . PHE A 1 91 ? -15.447 0.756 11.568 1.00 89.75 91 PHE A C 1
ATOM 708 O O . PHE A 1 91 ? -15.256 1.622 10.717 1.00 89.75 91 PHE A O 1
ATOM 715 N N . PRO A 1 92 ? -16.692 0.379 11.927 1.00 86.44 92 PRO A N 1
ATOM 716 C CA . PRO A 1 92 ? -17.892 0.754 11.165 1.00 86.44 92 PRO A CA 1
ATOM 717 C C . PRO A 1 92 ? -18.058 2.252 10.863 1.00 86.44 92 PRO A C 1
ATOM 719 O O . PRO A 1 92 ? -18.480 2.612 9.773 1.00 86.44 92 PRO A O 1
ATOM 722 N N . GLU A 1 93 ? -17.677 3.128 11.795 1.00 88.00 93 GLU A N 1
ATOM 723 C CA . GLU A 1 93 ? -17.802 4.589 11.654 1.00 88.00 93 GLU A CA 1
ATOM 724 C C . GLU A 1 93 ? -16.624 5.260 10.924 1.00 88.00 93 GLU A C 1
ATOM 726 O O . GLU A 1 93 ? -16.657 6.463 10.673 1.00 88.00 93 GLU A O 1
ATOM 731 N N . LYS A 1 94 ? -15.532 4.527 10.667 1.00 86.12 94 LYS A N 1
ATOM 732 C CA . LYS A 1 94 ? -14.252 5.098 10.196 1.00 86.12 94 LYS A CA 1
ATOM 733 C C . LYS A 1 94 ? -13.689 4.401 8.960 1.00 86.12 94 LYS A C 1
ATOM 735 O O . LYS A 1 94 ? -12.870 4.996 8.272 1.00 86.12 94 LYS A O 1
ATOM 740 N N . GLY A 1 95 ? -14.101 3.166 8.684 1.00 89.88 95 GLY A N 1
ATOM 741 C CA . GLY A 1 95 ? -13.554 2.310 7.636 1.00 89.88 95 GLY A CA 1
ATOM 742 C C . GLY A 1 95 ? -12.395 1.427 8.111 1.00 89.88 95 GLY A C 1
ATOM 743 O O . GLY A 1 95 ? -12.203 1.158 9.302 1.00 89.88 95 GLY A O 1
ATOM 744 N N . VAL A 1 96 ? -11.615 0.938 7.153 1.00 89.94 96 VAL A N 1
ATOM 745 C CA . VAL A 1 96 ? -10.469 0.049 7.355 1.00 89.94 96 VAL A CA 1
ATOM 746 C C . VAL A 1 96 ? -9.266 0.840 7.859 1.00 89.94 96 VAL A C 1
ATOM 748 O O . VAL A 1 96 ? -8.780 1.750 7.188 1.00 89.94 96 VAL A O 1
ATOM 751 N N . GLN A 1 97 ? -8.728 0.467 9.022 1.00 90.12 97 GLN A N 1
ATOM 752 C CA . GLN A 1 97 ? -7.534 1.111 9.561 1.00 90.12 97 GLN A CA 1
ATOM 753 C C . GLN A 1 97 ? -6.264 0.576 8.888 1.00 90.12 97 GLN A C 1
ATOM 755 O O . GLN A 1 97 ? -5.905 -0.596 9.044 1.00 90.12 97 GLN A O 1
ATOM 760 N N . VAL A 1 98 ? -5.519 1.462 8.225 1.00 86.06 98 VAL A N 1
ATOM 761 C CA . VAL A 1 98 ? -4.278 1.147 7.510 1.00 86.06 98 VAL A CA 1
ATOM 762 C C . VAL A 1 98 ? -3.100 1.997 8.004 1.00 86.06 98 VAL A C 1
ATOM 764 O O . VAL A 1 98 ? -3.231 3.154 8.407 1.00 86.06 98 VAL A O 1
ATOM 767 N N . LYS A 1 99 ? -1.904 1.403 7.992 1.00 84.06 99 LYS A N 1
ATOM 768 C CA . LYS A 1 99 ? -0.625 2.095 8.196 1.00 84.06 99 LYS A CA 1
ATOM 769 C C . LYS A 1 99 ? 0.328 1.788 7.057 1.00 84.06 99 LYS A C 1
ATOM 771 O O . LYS A 1 99 ? 0.678 0.623 6.855 1.00 84.06 99 LYS A O 1
ATOM 776 N N . THR A 1 100 ? 0.820 2.829 6.400 1.00 77.25 100 THR A N 1
ATOM 777 C CA . THR A 1 100 ? 1.868 2.716 5.384 1.00 77.25 100 THR A CA 1
ATOM 778 C C . THR A 1 100 ? 3.240 2.919 6.023 1.00 77.25 100 THR A C 1
ATOM 780 O O . THR A 1 100 ? 3.473 3.870 6.772 1.00 77.25 100 THR A O 1
ATOM 783 N N . TYR A 1 101 ? 4.167 2.013 5.725 1.00 74.69 101 TYR A N 1
ATOM 784 C CA . TYR A 1 101 ? 5.578 2.135 6.083 1.00 74.69 101 TYR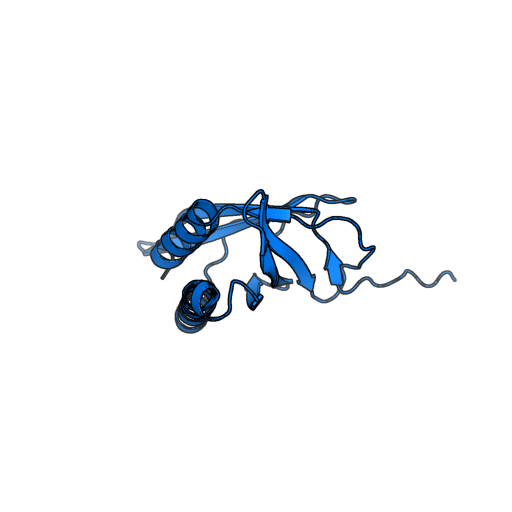 A CA 1
ATOM 785 C C . TYR A 1 101 ? 6.436 1.926 4.848 1.00 74.69 101 TYR A C 1
ATOM 787 O O . TYR A 1 101 ? 6.167 1.020 4.055 1.00 74.69 101 TYR A O 1
ATOM 795 N N . ILE A 1 102 ? 7.527 2.678 4.749 1.00 71.69 102 ILE A N 1
ATOM 796 C CA . ILE A 1 102 ? 8.546 2.441 3.732 1.00 71.69 102 ILE A CA 1
ATOM 797 C C . ILE A 1 102 ? 9.867 2.070 4.398 1.00 71.69 102 ILE A C 1
ATOM 799 O O . ILE A 1 102 ? 10.288 2.673 5.384 1.00 71.69 102 ILE A O 1
ATOM 803 N N . THR A 1 103 ? 10.485 1.007 3.887 1.00 69.31 103 THR A N 1
ATOM 804 C CA . THR A 1 103 ? 11.721 0.422 4.422 1.00 69.31 103 THR A CA 1
ATOM 805 C C . THR A 1 103 ? 12.737 0.191 3.314 1.00 69.31 103 THR A C 1
ATOM 807 O O . THR A 1 103 ? 12.419 -0.440 2.301 1.00 69.31 103 THR A O 1
ATOM 810 N N . GLY A 1 104 ? 13.970 0.621 3.552 1.00 64.56 104 GLY A N 1
ATOM 811 C CA . GLY A 1 104 ? 15.128 0.423 2.683 1.00 64.56 104 GLY A CA 1
ATOM 812 C C . GLY A 1 104 ? 16.405 0.809 3.430 1.00 64.56 104 GLY A C 1
ATOM 813 O O . GLY A 1 104 ? 16.349 1.162 4.609 1.00 64.56 104 GLY A O 1
ATOM 814 N N . LEU A 1 105 ? 17.550 0.788 2.751 1.00 46.69 105 LEU A N 1
ATOM 815 C CA . LEU A 1 105 ? 18.699 1.569 3.214 1.00 46.69 105 LEU A CA 1
ATOM 816 C C . LEU A 1 105 ? 18.248 3.054 3.280 1.00 46.69 105 LEU A C 1
ATOM 818 O O . LEU A 1 105 ? 17.781 3.557 2.264 1.00 46.69 105 LEU A O 1
ATOM 822 N N . LEU A 1 106 ? 18.411 3.737 4.431 1.00 43.88 106 LEU A N 1
ATOM 823 C CA . LEU A 1 106 ? 18.387 5.214 4.642 1.00 43.88 106 LEU A CA 1
ATOM 824 C C . LEU A 1 106 ? 17.139 6.011 5.183 1.00 43.88 106 LEU A C 1
ATOM 826 O O . LEU A 1 106 ? 17.297 7.217 5.342 1.00 43.88 106 LEU A O 1
ATOM 830 N N . PHE A 1 107 ? 15.946 5.494 5.556 1.00 41.03 107 PHE A N 1
ATOM 831 C CA . PHE A 1 107 ? 14.755 6.350 5.929 1.00 41.03 107 PHE A CA 1
ATOM 832 C C . PHE A 1 107 ? 14.041 5.914 7.251 1.00 41.03 107 PHE A C 1
ATOM 834 O O . PHE A 1 107 ? 13.712 4.753 7.287 1.00 41.03 107 PHE A O 1
ATOM 841 N N . TYR A 1 108 ? 13.782 6.708 8.329 1.00 42.34 108 TYR A N 1
ATOM 842 C CA . TYR A 1 108 ? 13.498 6.224 9.737 1.00 42.34 108 TYR A CA 1
ATOM 843 C C . TYR A 1 108 ? 12.253 6.787 10.450 1.00 42.34 108 TYR A C 1
ATOM 845 O O . TYR A 1 108 ? 11.676 7.789 10.038 1.00 42.34 108 TYR A O 1
ATOM 853 N N . SER A 1 109 ? 11.881 6.148 11.572 1.00 32.91 109 SER A N 1
ATOM 854 C CA . SER A 1 109 ? 10.600 6.322 12.247 1.00 32.91 109 SER A CA 1
ATOM 855 C C . SER A 1 109 ? 10.653 7.196 13.495 1.00 32.91 109 SER A C 1
ATOM 857 O O . SER A 1 109 ? 11.311 6.860 14.479 1.00 32.91 109 SER A O 1
ATOM 859 N N . SER A 1 110 ? 9.775 8.190 13.512 1.00 34.28 110 SER A N 1
ATOM 860 C CA . SER A 1 110 ? 8.907 8.474 14.656 1.00 34.28 110 SER A CA 1
ATOM 861 C C . SER A 1 110 ? 7.487 7.975 14.327 1.00 34.28 110 SER A C 1
ATOM 863 O O . SER A 1 110 ? 7.179 7.688 13.166 1.00 34.28 110 SER A O 1
ATOM 865 N N . ALA A 1 111 ? 6.629 7.767 15.331 1.00 40.34 111 ALA A N 1
ATOM 866 C CA . ALA A 1 111 ? 5.359 7.057 15.149 1.00 40.34 111 ALA A CA 1
ATOM 867 C C . ALA A 1 111 ? 4.128 7.852 15.621 1.00 40.34 111 ALA A C 1
ATOM 869 O O . ALA A 1 111 ? 3.620 7.614 16.709 1.00 40.34 111 ALA A O 1
ATOM 870 N N . VAL A 1 112 ? 3.565 8.688 14.743 1.00 37.47 112 VAL A N 1
ATOM 871 C CA . VAL A 1 112 ? 2.236 9.329 14.903 1.00 37.47 112 VAL A CA 1
ATOM 872 C C . VAL A 1 112 ? 1.396 9.047 13.644 1.00 37.47 112 VAL A C 1
ATOM 874 O O . VAL A 1 112 ? 1.980 8.658 12.640 1.00 37.47 112 VAL A O 1
ATOM 877 N N . GLY A 1 113 ? 0.061 9.017 13.726 1.00 57.06 113 GLY A N 1
ATOM 878 C CA . GLY A 1 113 ? -0.830 8.737 12.581 1.00 57.06 113 GLY A CA 1
ATOM 879 C C . GLY A 1 113 ? -1.308 7.277 12.421 1.00 57.06 113 GLY A C 1
ATOM 880 O O . GLY A 1 113 ? -0.538 6.314 12.489 1.00 57.06 113 GLY A O 1
ATOM 881 N N . HIS A 1 114 ? -2.610 7.095 12.227 1.00 62.94 114 HIS A N 1
ATOM 882 C CA . HIS A 1 114 ? -3.231 5.910 11.625 1.00 62.94 114 HIS A CA 1
ATOM 883 C C . HIS A 1 114 ? -4.189 6.472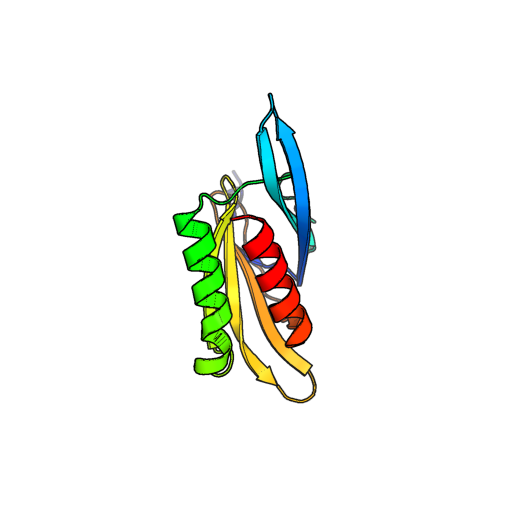 10.575 1.00 62.94 114 HIS A C 1
ATOM 885 O O . HIS A 1 114 ? -4.954 7.376 10.910 1.00 62.94 114 HIS A O 1
ATOM 891 N N . SER A 1 115 ? -4.157 5.966 9.349 1.00 77.38 115 SER A N 1
ATOM 892 C CA . SER A 1 115 ? -5.096 6.394 8.313 1.00 77.38 115 SER A CA 1
ATOM 893 C C . SER A 1 115 ? -6.268 5.417 8.294 1.00 77.38 115 SER A C 1
ATOM 895 O O . SER A 1 115 ? -6.105 4.238 8.626 1.00 77.38 115 SER A O 1
ATOM 897 N N . T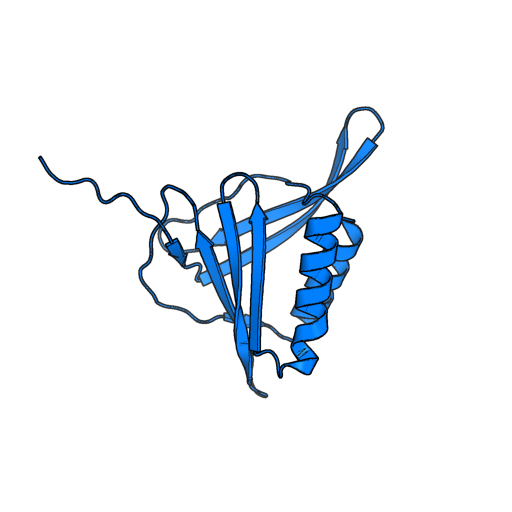YR A 1 116 ? -7.445 5.894 7.913 1.00 85.56 116 TYR A N 1
ATOM 898 C CA . TYR A 1 116 ? -8.578 5.030 7.613 1.00 85.56 116 TYR A CA 1
ATOM 899 C C . TYR A 1 116 ? -8.938 5.212 6.143 1.00 85.56 116 TYR A C 1
ATOM 901 O O . TYR A 1 116 ? -8.862 6.329 5.632 1.00 85.56 116 TYR A O 1
ATOM 909 N N . ILE A 1 117 ? -9.280 4.112 5.482 1.00 87.25 117 ILE A N 1
ATOM 910 C CA . ILE A 1 117 ? -9.790 4.098 4.111 1.00 87.25 117 ILE A CA 1
ATOM 911 C C . ILE A 1 117 ? -11.155 3.416 4.097 1.00 87.25 117 ILE A C 1
ATOM 913 O O . ILE A 1 117 ? -11.409 2.518 4.903 1.00 87.25 117 ILE A O 1
ATOM 917 N N . SER A 1 118 ? -12.036 3.825 3.195 1.00 89.06 118 SER A N 1
ATOM 918 C CA . SER A 1 118 ? -13.291 3.107 2.969 1.00 89.06 118 SER A CA 1
ATOM 919 C C . SER A 1 118 ? -13.038 1.787 2.215 1.00 89.06 118 SER A C 1
ATOM 921 O O . SER A 1 118 ? -11.927 1.553 1.722 1.00 89.06 118 SER A O 1
ATOM 923 N N . LYS A 1 119 ? -14.040 0.900 2.129 1.00 87.38 119 LYS A N 1
ATOM 924 C CA . LYS A 1 119 ? -13.904 -0.337 1.335 1.00 87.38 119 LYS A CA 1
ATOM 925 C C . LYS A 1 119 ? -13.775 -0.017 -0.153 1.00 87.38 119 LYS A C 1
ATOM 927 O O . LYS A 1 119 ? -12.883 -0.531 -0.814 1.00 87.38 119 LYS A O 1
ATOM 932 N N . GLU A 1 120 ? -14.565 0.936 -0.628 1.00 87.75 120 GLU A N 1
ATOM 933 C CA . GLU A 1 120 ? -14.578 1.422 -2.008 1.00 87.75 120 GLU A CA 1
ATOM 934 C C . GLU A 1 120 ? -13.197 1.975 -2.411 1.00 87.75 120 GLU A C 1
ATOM 936 O O . GLU A 1 120 ? -12.718 1.738 -3.516 1.00 87.75 120 GLU A O 1
ATOM 941 N N . GLN A 1 121 ? -12.490 2.654 -1.497 1.00 85.44 121 GLN A N 1
ATOM 942 C CA . GLN A 1 121 ? -11.114 3.115 -1.736 1.00 85.44 121 GLN A CA 1
ATOM 943 C C . GLN A 1 121 ? -10.102 1.962 -1.862 1.00 85.44 121 GLN A C 1
ATOM 945 O O . GLN A 1 121 ? -9.128 2.083 -2.608 1.00 85.44 121 GLN A O 1
ATOM 950 N N . LEU A 1 122 ? -10.314 0.850 -1.149 1.00 88.12 122 LEU A N 1
ATOM 951 C CA . LEU A 1 122 ? -9.502 -0.362 -1.282 1.00 88.12 122 LEU A CA 1
ATOM 952 C C . LEU A 1 122 ? -9.820 -1.105 -2.592 1.00 88.12 122 LEU A C 1
ATOM 954 O O . LEU A 1 122 ? -8.899 -1.557 -3.269 1.00 88.12 122 LEU A O 1
ATOM 958 N N . GLU A 1 123 ? -11.090 -1.175 -2.983 1.00 88.50 123 GLU A N 1
ATOM 959 C CA . GLU A 1 123 ? -11.543 -1.766 -4.250 1.00 88.50 123 GLU A CA 1
ATOM 960 C C . GLU A 1 123 ? -11.002 -0.999 -5.465 1.00 88.50 123 GLU A C 1
ATOM 962 O O . GLU A 1 123 ? -10.437 -1.609 -6.372 1.00 88.50 123 GLU A O 1
ATOM 967 N N . VAL A 1 124 ? -11.071 0.338 -5.451 1.00 85.81 124 VAL A N 1
ATOM 968 C CA . VAL A 1 124 ? -10.482 1.208 -6.488 1.00 85.81 124 VAL A CA 1
ATOM 969 C C . VAL A 1 124 ? -8.964 1.010 -6.590 1.00 85.81 124 VAL A C 1
ATOM 971 O O . VAL A 1 124 ? -8.424 0.928 -7.694 1.00 85.81 124 VAL A O 1
ATOM 974 N N . LEU A 1 125 ? -8.264 0.863 -5.458 1.00 83.88 125 LEU A N 1
ATOM 975 C CA . LEU A 1 125 ? -6.837 0.522 -5.445 1.00 83.88 125 LEU A CA 1
ATOM 976 C C . LEU A 1 125 ? -6.570 -0.851 -6.090 1.00 83.88 125 LEU A C 1
ATOM 978 O O . LEU A 1 125 ? -5.625 -0.983 -6.866 1.00 83.88 125 LEU A O 1
ATOM 982 N N . ILE A 1 126 ? -7.383 -1.866 -5.787 1.00 87.31 126 ILE A N 1
ATOM 983 C CA . ILE A 1 126 ? -7.254 -3.212 -6.370 1.00 87.31 126 ILE A CA 1
ATOM 984 C C . ILE A 1 126 ? -7.513 -3.181 -7.883 1.00 87.31 126 ILE A C 1
ATOM 986 O O . ILE A 1 126 ? -6.748 -3.789 -8.631 1.00 87.31 126 ILE A O 1
ATOM 990 N N . ALA A 1 127 ? -8.539 -2.457 -8.340 1.00 86.19 127 ALA A N 1
ATOM 991 C CA . ALA A 1 127 ? -8.863 -2.307 -9.759 1.00 86.19 127 ALA A CA 1
ATOM 992 C C . ALA A 1 127 ? -7.693 -1.685 -10.541 1.00 86.19 127 ALA A C 1
ATOM 994 O O . ALA A 1 127 ? -7.174 -2.309 -11.463 1.00 86.19 127 ALA A O 1
ATOM 995 N N . HIS A 1 128 ? -7.175 -0.538 -10.095 1.00 81.94 128 HIS A N 1
ATOM 996 C CA . HIS A 1 128 ? -6.039 0.110 -10.758 1.00 81.94 128 HIS A CA 1
ATOM 997 C C . HIS A 1 128 ? -4.736 -0.703 -10.717 1.00 81.94 128 HIS A C 1
ATOM 999 O O . HIS A 1 128 ? -3.893 -0.577 -11.605 1.00 81.94 128 HIS A O 1
ATOM 1005 N N . LEU A 1 129 ? -4.549 -1.556 -9.703 1.00 80.00 129 LEU A N 1
ATOM 1006 C CA . LEU A 1 129 ? -3.430 -2.500 -9.686 1.00 80.00 129 LEU A CA 1
ATOM 1007 C C . LEU A 1 129 ? -3.608 -3.623 -10.719 1.00 80.00 129 LEU A C 1
ATOM 1009 O O . LEU A 1 129 ? -2.602 -4.067 -11.268 1.00 80.00 129 LEU A O 1
ATOM 1013 N N . LYS A 1 130 ? -4.842 -4.060 -11.013 1.00 83.69 130 LYS A N 1
ATOM 1014 C CA . LYS A 1 130 ? -5.134 -5.041 -12.078 1.00 83.69 130 LYS A CA 1
ATOM 1015 C C . LYS A 1 130 ? -4.887 -4.471 -13.474 1.00 83.69 130 LYS A C 1
ATOM 1017 O O . LYS A 1 130 ? -4.343 -5.188 -14.305 1.00 83.69 130 LYS A O 1
ATOM 1022 N N . ASP A 1 131 ? -5.176 -3.189 -13.697 1.00 80.12 131 ASP A N 1
ATOM 1023 C CA . ASP A 1 131 ? -4.868 -2.488 -14.958 1.00 80.12 131 ASP A CA 1
ATOM 1024 C C . ASP A 1 131 ? -3.350 -2.420 -15.254 1.00 80.12 131 ASP A C 1
ATOM 1026 O O . ASP A 1 131 ? -2.934 -2.137 -16.378 1.00 80.12 131 ASP A O 1
ATOM 1030 N N . CYS A 1 132 ? -2.505 -2.669 -14.246 1.00 72.31 132 CYS A N 1
ATOM 1031 C CA . CYS A 1 132 ? -1.044 -2.646 -14.346 1.00 72.31 132 CYS A CA 1
ATOM 1032 C C . CYS A 1 132 ? -0.390 -4.030 -14.561 1.00 72.31 132 CYS A C 1
ATOM 1034 O O . CYS A 1 132 ? 0.840 -4.110 -14.484 1.00 72.31 132 CYS A O 1
ATOM 1036 N N . VAL A 1 133 ? -1.177 -5.102 -14.745 1.00 72.50 133 VAL A N 1
ATOM 1037 C CA . VAL A 1 133 ? -0.711 -6.500 -14.919 1.00 72.50 133 VAL A CA 1
ATOM 1038 C C . VAL A 1 133 ? -0.302 -6.798 -16.358 1.00 72.50 133 VAL A C 1
ATOM 1040 O O . VAL A 1 133 ? -1.068 -6.430 -17.270 1.00 72.50 133 VAL A O 1
#

Secondary structure (DSSP, 8-state):
------EEEEEESEEEEEEEEEEETTEEEEEEEEEEESTT-EEEEEEEPPPHHHHHHHHHHHHTTTTTTTEEEEEEEETTEEEEEEEEEEETTTEEEEEEEEEEEE--------EEE-HHHHHHHHHHHHTT-

Radius of gyration: 15.81 Å; chains: 1; bounding box: 50×28×45 Å